Protein AF-A0A6G0Y3P6-F1 (afdb_monomer)

Mean predicted aligned error: 6.57 Å

Foldseek 3Di:
DPDDPVLVVLLCVLVVVLCLDPPPPDPNNPVPVSVVVSLVVSCVSRPDNDDSVVVVD

Radius of gyration: 11.56 Å; Cα contacts (8 Å, |Δi|>4): 35; chains: 1; bounding box: 28×19×31 Å

Organism: Aphis craccivora (NCBI:txid307492)

Secondary structure (DSSP, 8-state):
----HHHHHHHHHHHTT-GGGT-TTSTT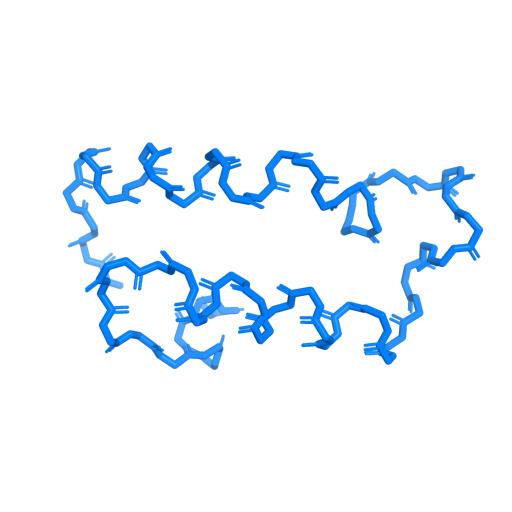TT-HHHHHHHHHHHHHHSSS---HHHH--

Sequence (57 aa):
MKWANNEVLEFLKLYEPQSQFWNPRHIDHKNLSTVHDAWKEIESNFSIKTNITKIKK

InterPro domains:
  IPR006578 MADF domain [PF10545] (11-57)

pLDDT: mean 78.45, std 8.98, range [48.97, 88.62]

Structure (mmCIF, N/CA/C/O backbone):
data_AF-A0A6G0Y3P6-F1
#
_entry.id   AF-A0A6G0Y3P6-F1
#
loop_
_atom_site.group_PDB
_atom_site.id
_atom_site.type_symbol
_atom_site.label_atom_id
_atom_site.label_alt_id
_atom_site.label_comp_id
_atom_site.label_asym_id
_atom_site.label_entity_id
_atom_site.label_seq_id
_atom_site.pdbx_PDB_ins_code
_atom_site.Cartn_x
_atom_site.Cartn_y
_atom_site.Cartn_z
_atom_site.occupancy
_atom_site.B_iso_or_equiv
_atom_site.auth_seq_id
_atom_site.auth_comp_id
_atom_site.auth_asym_id
_atom_site.auth_atom_id
_atom_site.pdbx_PDB_model_num
ATOM 1 N N . MET A 1 1 ? -6.545 -10.724 8.052 1.00 59.12 1 MET A N 1
ATOM 2 C CA . MET A 1 1 ? -7.243 -9.648 8.798 1.00 59.12 1 MET A CA 1
ATOM 3 C C . MET A 1 1 ? -8.665 -9.563 8.267 1.00 59.12 1 MET A C 1
ATOM 5 O O . MET A 1 1 ? -8.837 -9.793 7.080 1.00 59.12 1 MET A O 1
ATOM 9 N N . LYS A 1 2 ? -9.671 -9.263 9.098 1.00 70.75 2 LYS A N 1
ATOM 10 C CA . LYS A 1 2 ? -10.955 -8.762 8.586 1.00 70.75 2 LYS A CA 1
ATOM 11 C C . LYS A 1 2 ? -10.854 -7.243 8.592 1.00 70.75 2 LYS A C 1
ATOM 13 O O . LYS A 1 2 ? -10.971 -6.655 9.659 1.00 70.75 2 LYS A O 1
ATOM 18 N N . TRP A 1 3 ? -10.537 -6.654 7.445 1.00 78.00 3 TRP A N 1
ATOM 19 C CA . TRP A 1 3 ? -10.661 -5.211 7.276 1.00 78.00 3 TRP A CA 1
ATOM 20 C C . TRP A 1 3 ? -12.143 -4.851 7.175 1.00 78.00 3 TRP A C 1
ATOM 22 O O . TRP A 1 3 ? -12.923 -5.584 6.561 1.00 78.00 3 TRP A O 1
ATOM 32 N N . ALA A 1 4 ? -12.537 -3.744 7.789 1.00 84.25 4 ALA A N 1
ATOM 33 C CA . ALA A 1 4 ? -13.831 -3.133 7.547 1.00 84.25 4 ALA A CA 1
ATOM 34 C C . ALA A 1 4 ? -13.864 -2.548 6.127 1.00 84.25 4 ALA A C 1
ATOM 36 O O . ALA A 1 4 ? -12.836 -2.152 5.581 1.00 84.25 4 ALA A O 1
ATOM 37 N N . ASN A 1 5 ? -15.050 -2.436 5.526 1.00 85.06 5 ASN A N 1
ATOM 38 C CA . ASN A 1 5 ? -15.189 -1.919 4.157 1.00 85.06 5 ASN A CA 1
ATOM 39 C C . ASN A 1 5 ? -14.537 -0.539 3.968 1.00 85.06 5 ASN A C 1
ATOM 41 O O . ASN A 1 5 ? -13.967 -0.269 2.916 1.00 85.06 5 ASN A O 1
ATOM 45 N N . ASN A 1 6 ? -14.575 0.310 4.997 1.00 85.88 6 ASN A N 1
ATOM 46 C CA . ASN A 1 6 ? -13.945 1.631 4.966 1.00 85.88 6 ASN A CA 1
ATOM 47 C C . ASN A 1 6 ? -12.416 1.536 4.849 1.00 85.88 6 ASN A C 1
ATOM 49 O O . ASN A 1 6 ? -11.814 2.277 4.082 1.00 85.88 6 ASN A O 1
ATOM 53 N N . GLU A 1 7 ? -11.813 0.580 5.553 1.00 83.50 7 GLU A N 1
ATOM 54 C CA . GLU A 1 7 ? -10.372 0.319 5.540 1.00 83.50 7 GLU A CA 1
ATOM 55 C C . GLU A 1 7 ? -9.940 -0.270 4.188 1.00 83.50 7 GLU A C 1
ATOM 57 O O . GLU A 1 7 ? -8.918 0.116 3.630 1.00 83.50 7 GLU A O 1
ATOM 62 N N . VAL A 1 8 ? -10.758 -1.157 3.607 1.00 85.06 8 VAL A N 1
ATOM 63 C CA . VAL A 1 8 ? -10.535 -1.684 2.249 1.00 85.06 8 VAL A CA 1
ATOM 64 C C . VAL A 1 8 ? -10.597 -0.558 1.211 1.00 85.06 8 VAL A C 1
ATOM 66 O O . VAL A 1 8 ? -9.760 -0.502 0.316 1.00 85.06 8 VAL A O 1
ATOM 69 N N . LEU A 1 9 ? -11.572 0.349 1.322 1.00 87.62 9 LEU A N 1
ATOM 70 C CA . LEU A 1 9 ? -11.720 1.486 0.409 1.00 87.62 9 LEU A CA 1
ATOM 71 C C . LEU A 1 9 ? -10.557 2.475 0.524 1.00 87.62 9 LEU A C 1
ATOM 73 O O . LEU A 1 9 ? -10.079 2.971 -0.493 1.00 87.62 9 LEU A O 1
ATOM 77 N N . GLU A 1 10 ? -10.094 2.757 1.739 1.00 88.00 10 GLU A N 1
ATOM 78 C CA . GLU A 1 10 ? -8.907 3.583 1.978 1.00 88.00 10 GLU A CA 1
ATOM 79 C C . GLU A 1 10 ? -7.657 2.931 1.372 1.00 88.00 10 GLU A C 1
ATOM 81 O O . GLU A 1 10 ? -6.899 3.590 0.663 1.00 88.00 10 GLU A O 1
ATOM 86 N N . PHE A 1 11 ? -7.502 1.616 1.543 1.00 85.88 11 PHE A N 1
ATOM 87 C CA . PHE A 1 11 ? -6.402 0.864 0.949 1.00 85.88 11 PHE A CA 1
ATOM 88 C C . PHE A 1 11 ? -6.442 0.918 -0.581 1.00 85.88 11 PHE A C 1
ATOM 90 O O . PHE A 1 11 ? -5.429 1.213 -1.208 1.00 85.88 11 PHE A O 1
ATOM 97 N N . LEU A 1 12 ? -7.608 0.680 -1.190 1.00 85.75 12 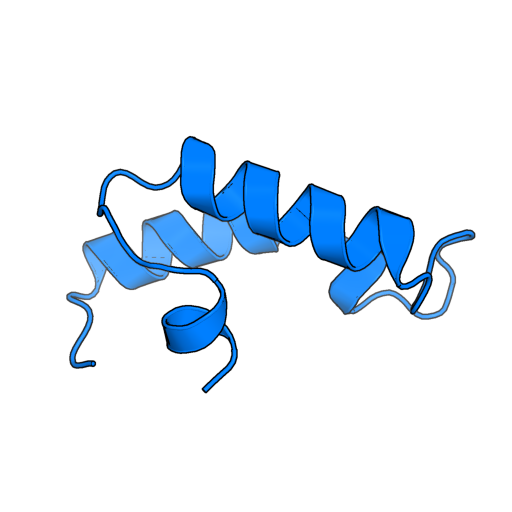LEU A N 1
ATOM 98 C CA . LEU A 1 12 ? -7.771 0.723 -2.645 1.00 85.75 12 LEU A CA 1
ATOM 99 C C . LEU A 1 12 ? -7.436 2.103 -3.218 1.00 85.75 12 LEU A C 1
ATOM 101 O O . LEU A 1 12 ? -6.771 2.170 -4.247 1.00 85.75 12 LEU A O 1
ATOM 105 N N . LYS A 1 13 ? -7.814 3.190 -2.534 1.00 88.62 13 LYS A N 1
ATOM 106 C CA . LYS A 1 13 ? -7.462 4.561 -2.943 1.00 88.62 13 LYS A CA 1
ATOM 107 C C . LYS A 1 13 ? -5.957 4.826 -2.916 1.00 88.62 13 LYS A C 1
ATOM 109 O O . LYS A 1 13 ? -5.464 5.575 -3.750 1.00 88.62 13 LYS A O 1
ATOM 114 N N . LEU A 1 14 ? -5.235 4.233 -1.966 1.00 86.25 14 LEU A N 1
ATOM 115 C CA . LEU A 1 14 ? -3.775 4.339 -1.889 1.00 86.25 14 LEU A CA 1
ATOM 116 C C . LEU A 1 14 ? -3.074 3.389 -2.872 1.00 86.25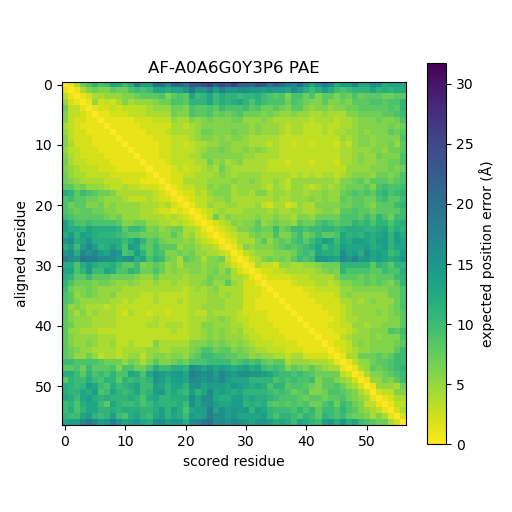 14 LEU A C 1
ATOM 118 O O . LEU A 1 14 ? -1.984 3.691 -3.347 1.00 86.25 14 LEU A O 1
ATOM 122 N N . TYR A 1 15 ? -3.695 2.253 -3.192 1.00 86.25 15 TYR A N 1
ATOM 123 C CA . TYR A 1 15 ? -3.150 1.229 -4.084 1.00 86.25 15 TYR A CA 1
ATOM 124 C C . TYR A 1 15 ? -3.344 1.550 -5.575 1.00 86.25 15 TYR A C 1
ATOM 126 O O . TYR A 1 15 ? -2.453 1.297 -6.382 1.00 86.25 15 TYR A O 1
ATOM 134 N N . GLU A 1 16 ? -4.484 2.121 -5.962 1.00 86.81 16 GLU A N 1
ATOM 135 C CA . GLU A 1 16 ? -4.809 2.491 -7.346 1.00 86.81 16 GLU A CA 1
ATOM 136 C C . GLU A 1 16 ? -3.728 3.349 -8.045 1.00 86.81 16 GLU A C 1
ATOM 138 O O . GLU A 1 16 ? -3.286 2.952 -9.130 1.00 86.81 16 GLU A O 1
ATOM 143 N N . PRO A 1 17 ? -3.227 4.459 -7.459 1.00 85.12 17 PRO A N 1
ATOM 144 C CA . PRO A 1 17 ? -2.215 5.300 -8.106 1.00 85.12 17 PRO A CA 1
ATOM 145 C C . PRO A 1 17 ? -0.838 4.629 -8.207 1.00 85.12 17 PRO A C 1
ATOM 147 O O . PRO A 1 17 ? -0.006 5.032 -9.022 1.00 85.12 17 PRO A O 1
ATOM 150 N N . GLN A 1 18 ? -0.592 3.579 -7.421 1.00 84.06 18 GLN A N 1
ATOM 151 C CA . GLN A 1 18 ? 0.670 2.846 -7.365 1.00 84.06 18 GLN A CA 1
ATOM 152 C C . GLN A 1 18 ? 0.787 1.876 -8.558 1.00 84.06 18 GLN A C 1
ATOM 154 O O . GLN A 1 18 ? 0.864 0.653 -8.411 1.00 84.06 18 GLN A O 1
ATOM 159 N N . SER A 1 19 ? 0.803 2.423 -9.777 1.00 80.12 19 SER A N 1
ATOM 160 C CA . SER A 1 19 ? 0.794 1.649 -11.029 1.00 80.12 19 SER A CA 1
ATOM 161 C C . SER A 1 19 ? 1.992 0.700 -11.180 1.00 80.12 19 SER A C 1
ATOM 163 O O . SER A 1 19 ? 1.893 -0.313 -11.865 1.00 80.12 19 SER A O 1
ATOM 165 N N . GLN A 1 20 ? 3.086 0.941 -10.460 1.00 80.69 20 GLN A N 1
ATOM 166 C CA . GLN A 1 20 ? 4.234 0.036 -10.336 1.00 80.69 20 GLN A CA 1
ATOM 167 C C . GLN A 1 20 ? 3.901 -1.383 -9.838 1.00 80.69 20 GLN A C 1
ATOM 169 O O . GLN A 1 20 ? 4.652 -2.318 -10.131 1.00 80.69 20 GLN A O 1
ATOM 174 N N . PHE A 1 21 ? 2.778 -1.575 -9.131 1.00 79.12 21 PHE A N 1
ATOM 175 C CA . PHE A 1 21 ? 2.343 -2.900 -8.682 1.00 79.12 21 PHE A CA 1
ATOM 176 C C . PHE A 1 21 ? 1.692 -3.745 -9.778 1.00 79.12 21 PHE A C 1
ATOM 178 O O . PHE A 1 21 ? 1.869 -4.962 -9.784 1.00 79.12 21 PHE A O 1
ATOM 185 N N . TRP A 1 22 ? 0.910 -3.126 -10.664 1.00 80.06 22 TRP A N 1
ATOM 186 C CA . TRP A 1 22 ? -0.022 -3.845 -11.541 1.00 80.06 22 TRP A CA 1
ATOM 187 C C . TRP A 1 22 ? 0.108 -3.488 -13.023 1.00 80.06 22 TRP A C 1
ATOM 189 O O . TRP A 1 22 ? -0.373 -4.245 -13.863 1.00 80.06 22 TRP A O 1
ATOM 199 N N . ASN A 1 23 ? 0.749 -2.369 -13.372 1.00 80.31 23 ASN A N 1
ATOM 200 C CA . ASN A 1 23 ? 0.917 -1.932 -14.753 1.00 80.31 23 ASN A CA 1
ATOM 201 C C . ASN A 1 23 ? 2.224 -2.488 -15.346 1.00 80.31 23 ASN A C 1
ATOM 203 O O . ASN A 1 23 ? 3.296 -1.956 -15.051 1.00 80.31 23 ASN A O 1
ATOM 207 N N . PRO A 1 24 ? 2.164 -3.480 -16.255 1.00 76.56 24 PRO A N 1
ATOM 208 C CA . PRO A 1 24 ? 3.348 -4.072 -16.870 1.00 76.56 24 PRO A CA 1
ATOM 209 C C . PRO A 1 24 ? 4.118 -3.136 -17.801 1.00 76.56 24 PRO A C 1
ATOM 211 O O . PRO A 1 24 ? 5.239 -3.452 -18.187 1.00 76.56 24 PRO A O 1
ATOM 214 N N . ARG A 1 25 ? 3.520 -2.002 -18.181 1.00 79.25 25 ARG A N 1
ATOM 215 C CA . ARG A 1 25 ? 4.147 -0.977 -19.024 1.00 79.25 25 ARG A CA 1
ATOM 216 C C . ARG A 1 25 ? 4.828 0.127 -18.215 1.00 79.25 25 ARG A C 1
ATOM 218 O O . ARG A 1 25 ? 5.416 1.018 -18.819 1.00 79.25 25 ARG A O 1
ATOM 225 N N . HIS A 1 26 ? 4.727 0.105 -16.886 1.00 76.75 26 HIS A N 1
ATOM 226 C CA . HIS A 1 26 ? 5.433 1.069 -16.050 1.00 76.75 26 HIS A CA 1
ATOM 227 C C . HIS A 1 26 ? 6.938 0.784 -16.093 1.00 76.75 26 HIS A C 1
ATOM 229 O O . HIS A 1 26 ? 7.349 -0.374 -16.033 1.00 76.75 26 HIS A O 1
ATOM 235 N N . ILE A 1 27 ? 7.763 1.829 -16.183 1.00 78.44 27 ILE A N 1
ATOM 236 C CA . ILE A 1 27 ? 9.223 1.674 -16.284 1.00 78.44 27 ILE A CA 1
ATOM 237 C C . ILE A 1 27 ? 9.813 0.983 -15.042 1.00 78.44 27 ILE A C 1
ATOM 239 O O . ILE A 1 27 ? 10.747 0.197 -15.149 1.00 78.44 27 ILE A O 1
ATOM 243 N N . ASP A 1 28 ? 9.172 1.192 -13.890 1.00 73.81 28 ASP A N 1
ATOM 244 C CA . ASP A 1 28 ? 9.483 0.546 -12.609 1.00 73.81 28 ASP A CA 1
ATOM 245 C C . ASP A 1 28 ? 8.641 -0.703 -12.301 1.00 73.81 28 ASP A C 1
ATOM 247 O O . ASP A 1 28 ? 8.563 -1.143 -11.152 1.00 73.81 28 ASP A O 1
ATOM 251 N N . HIS A 1 29 ? 7.965 -1.289 -13.290 1.00 72.50 29 HIS A N 1
ATOM 252 C CA . HIS A 1 29 ? 7.147 -2.476 -13.058 1.00 72.50 29 HIS A CA 1
ATOM 253 C C . HIS A 1 29 ? 7.996 -3.639 -12.517 1.00 72.50 29 HIS A C 1
ATOM 255 O O . HIS A 1 29 ? 8.949 -4.083 -13.157 1.00 72.50 29 HIS A O 1
ATOM 261 N N . LYS A 1 30 ? 7.618 -4.155 -11.337 1.00 65.88 30 LYS A N 1
ATOM 262 C CA . LYS A 1 30 ? 8.361 -5.164 -10.550 1.00 65.88 30 LYS A CA 1
ATOM 263 C C . LYS A 1 30 ? 9.740 -4.728 -10.044 1.0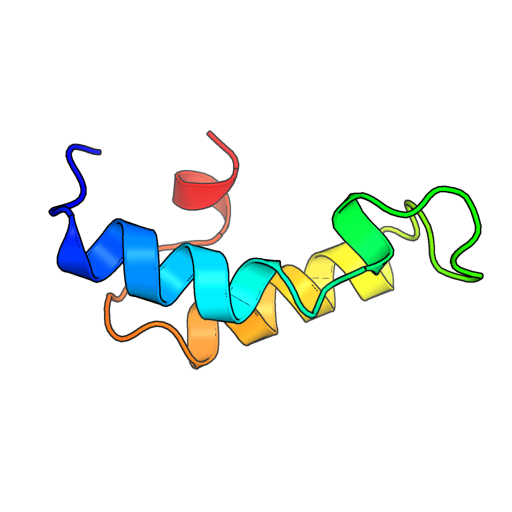0 65.88 30 LYS A C 1
ATOM 265 O O . LYS A 1 30 ? 10.487 -5.575 -9.547 1.00 65.88 30 LYS A O 1
ATOM 270 N N . ASN A 1 31 ? 10.080 -3.446 -10.107 1.00 81.06 31 ASN A N 1
ATOM 271 C CA . ASN A 1 31 ? 11.297 -2.969 -9.472 1.00 81.06 31 ASN A CA 1
ATOM 272 C C . ASN A 1 31 ? 11.139 -3.072 -7.946 1.00 81.06 31 ASN A C 1
ATOM 274 O O . ASN A 1 31 ? 10.266 -2.444 -7.350 1.00 81.06 31 ASN A O 1
ATOM 278 N N . LEU A 1 32 ? 11.960 -3.911 -7.312 1.00 78.19 32 LEU A N 1
ATOM 279 C CA . L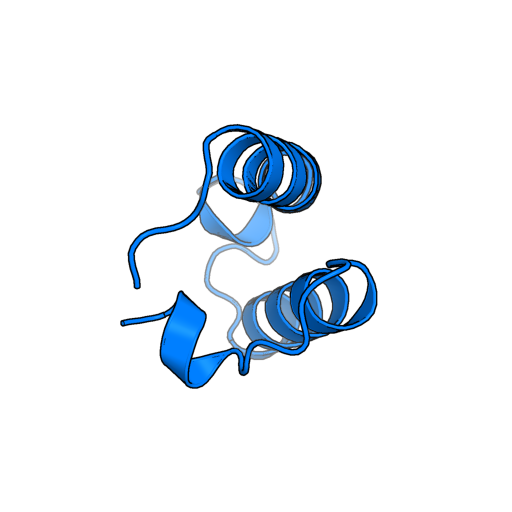EU A 1 32 ? 11.859 -4.224 -5.885 1.00 78.19 32 LEU A CA 1
ATOM 280 C C . LEU A 1 32 ? 11.977 -2.979 -5.002 1.00 78.19 32 LEU A C 1
ATOM 282 O O . LEU A 1 32 ? 11.294 -2.916 -3.984 1.00 78.19 32 LEU A O 1
ATOM 286 N N . SER A 1 33 ? 12.809 -2.009 -5.395 1.00 82.56 33 SER A N 1
ATOM 287 C CA . SER A 1 33 ? 12.977 -0.760 -4.645 1.00 82.56 33 SER A CA 1
ATOM 288 C C . SER A 1 33 ? 11.697 0.065 -4.675 1.00 82.56 33 SER A C 1
ATOM 290 O O . SER A 1 33 ? 11.150 0.390 -3.630 1.00 82.56 33 SER A O 1
ATOM 292 N N . THR A 1 34 ? 11.166 0.321 -5.868 1.00 81.06 34 THR A N 1
ATOM 293 C CA . THR A 1 34 ? 9.984 1.166 -6.073 1.00 81.06 34 THR A CA 1
ATOM 294 C C . THR A 1 34 ? 8.726 0.509 -5.508 1.00 81.06 34 THR A C 1
ATOM 296 O O . THR A 1 34 ? 7.946 1.153 -4.821 1.00 81.06 34 THR A O 1
ATOM 299 N N . VAL A 1 35 ? 8.585 -0.811 -5.662 1.00 82.25 35 VAL A N 1
ATOM 300 C CA . VAL A 1 35 ? 7.534 -1.614 -5.011 1.00 82.25 35 VAL A CA 1
ATOM 301 C C . VAL A 1 35 ? 7.636 -1.535 -3.484 1.00 82.25 35 VAL A C 1
ATOM 303 O O . VAL A 1 35 ? 6.616 -1.468 -2.805 1.00 82.25 35 VAL A O 1
ATOM 306 N N . HIS A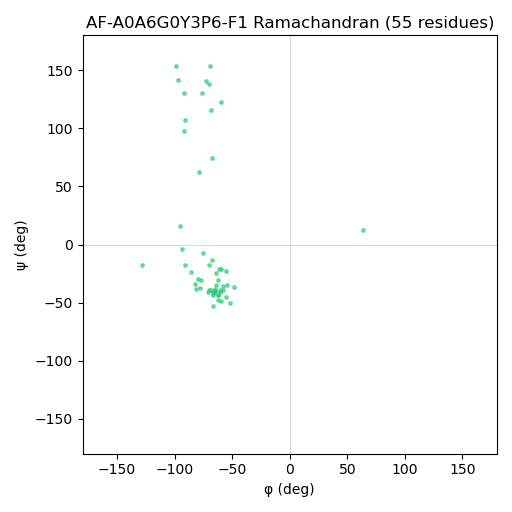 1 36 ? 8.841 -1.566 -2.917 1.00 84.00 36 HIS A N 1
ATOM 307 C CA . HIS A 1 36 ? 9.034 -1.453 -1.472 1.00 84.00 36 HIS A CA 1
ATOM 308 C C . HIS A 1 36 ? 8.738 -0.039 -0.953 1.00 84.00 36 HIS A C 1
ATOM 310 O O . HIS A 1 36 ? 8.095 0.100 0.088 1.00 84.00 36 HIS A O 1
ATOM 316 N N . ASP A 1 37 ? 9.150 0.994 -1.683 1.00 85.75 37 ASP A N 1
ATOM 317 C CA . ASP A 1 37 ? 8.870 2.388 -1.338 1.00 85.75 37 ASP A CA 1
ATOM 318 C C . ASP A 1 37 ? 7.373 2.699 -1.448 1.00 85.75 37 ASP A C 1
ATOM 320 O O . ASP A 1 37 ? 6.798 3.267 -0.524 1.00 85.75 37 ASP A O 1
ATOM 324 N N . ALA A 1 38 ? 6.711 2.193 -2.489 1.00 84.88 38 ALA A N 1
ATOM 325 C CA . ALA A 1 38 ? 5.260 2.205 -2.648 1.00 84.88 38 ALA A CA 1
ATOM 326 C C . ALA A 1 38 ? 4.528 1.569 -1.459 1.00 84.88 38 ALA A C 1
ATOM 328 O O . ALA A 1 38 ? 3.561 2.110 -0.925 1.00 84.88 38 ALA A O 1
ATOM 329 N N . TRP A 1 39 ? 5.006 0.410 -1.002 1.00 84.94 39 TRP A N 1
ATOM 330 C CA . TRP A 1 39 ? 4.443 -0.258 0.168 1.00 84.94 39 TRP A CA 1
ATOM 331 C C . TRP A 1 39 ? 4.631 0.552 1.452 1.00 84.94 39 TRP A C 1
ATOM 333 O O . TRP A 1 39 ? 3.705 0.612 2.260 1.00 84.94 39 TRP A O 1
ATOM 343 N N . LYS A 1 40 ? 5.795 1.183 1.641 1.00 85.12 40 LYS A N 1
ATOM 344 C CA . LYS A 1 40 ? 6.048 2.094 2.768 1.00 85.12 40 LYS A CA 1
ATOM 345 C C . LYS A 1 40 ? 5.169 3.335 2.719 1.00 85.12 40 LYS A C 1
ATOM 347 O O . LYS A 1 40 ? 4.708 3.798 3.756 1.00 85.12 40 LYS A O 1
ATOM 352 N N . GLU A 1 41 ? 4.928 3.867 1.531 1.00 85.31 41 GLU A N 1
ATOM 353 C CA . GLU A 1 41 ? 4.060 5.019 1.339 1.00 85.31 41 GLU A CA 1
ATOM 354 C C . GLU A 1 41 ? 2.606 4.678 1.674 1.00 85.31 41 GLU A C 1
ATO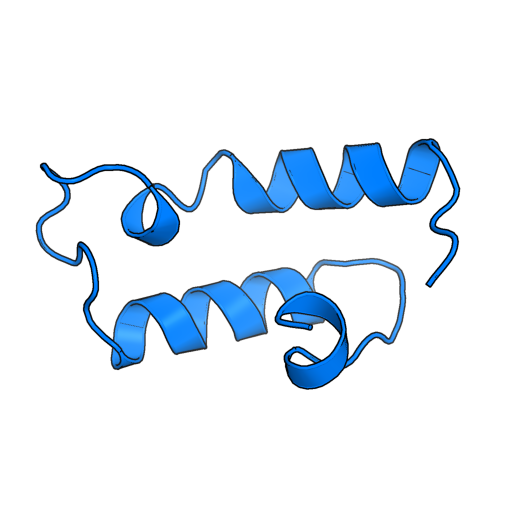M 356 O O . GLU A 1 41 ? 1.958 5.433 2.398 1.00 85.31 41 GLU A O 1
ATOM 361 N N . ILE A 1 42 ? 2.112 3.514 1.234 1.00 85.38 42 ILE A N 1
ATOM 362 C CA . ILE A 1 42 ? 0.803 3.004 1.660 1.00 85.38 42 ILE A CA 1
ATOM 363 C C . ILE A 1 42 ? 0.788 2.829 3.181 1.00 85.38 42 ILE A C 1
ATOM 365 O O . ILE A 1 42 ? -0.127 3.318 3.826 1.00 85.38 42 ILE A O 1
ATOM 369 N N . GLU A 1 43 ? 1.798 2.188 3.774 1.00 84.62 43 GLU A N 1
ATOM 370 C CA . GLU A 1 43 ? 1.881 1.976 5.227 1.00 84.62 43 GLU A CA 1
ATOM 371 C C . GLU A 1 43 ? 1.856 3.292 6.020 1.00 84.62 43 GLU A C 1
ATOM 373 O O . GLU A 1 43 ? 1.211 3.366 7.063 1.00 84.62 43 GLU A O 1
ATOM 378 N N . SER A 1 44 ? 2.523 4.335 5.522 1.00 85.19 44 SER A N 1
ATOM 379 C CA . SER A 1 44 ? 2.585 5.637 6.186 1.00 85.19 44 SER A CA 1
ATOM 380 C C . SER A 1 44 ? 1.316 6.473 6.017 1.00 85.19 44 SER A C 1
ATOM 382 O O . SER A 1 44 ? 1.024 7.287 6.892 1.00 85.19 44 SER A O 1
ATOM 384 N N . ASN A 1 45 ? 0.601 6.327 4.897 1.00 84.31 45 ASN A N 1
ATOM 385 C CA . ASN A 1 45 ? -0.624 7.082 4.612 1.00 84.31 45 ASN A CA 1
ATOM 386 C C . ASN A 1 45 ? -1.892 6.375 5.093 1.00 84.31 45 ASN A C 1
ATOM 388 O O . ASN A 1 45 ? -2.945 6.999 5.192 1.00 84.31 45 ASN A O 1
ATOM 392 N N . PHE A 1 46 ? -1.815 5.077 5.364 1.00 83.12 46 PHE A N 1
ATOM 393 C CA . PHE A 1 46 ? -2.956 4.307 5.816 1.00 83.12 46 PHE A CA 1
ATOM 394 C C . PHE A 1 46 ? -3.243 4.591 7.294 1.00 83.12 46 PHE A C 1
ATOM 396 O O . PHE A 1 46 ? -2.353 4.512 8.142 1.00 83.12 46 PHE A O 1
ATOM 403 N N . SER A 1 47 ? -4.502 4.887 7.628 1.00 77.38 47 SER A N 1
ATOM 404 C CA . SER A 1 47 ? -4.901 5.236 9.002 1.00 77.38 47 SER A CA 1
ATOM 405 C C . SER A 1 47 ? -4.653 4.120 10.020 1.00 77.38 47 SER A C 1
ATOM 407 O O . SER A 1 47 ? -4.560 4.369 11.225 1.00 77.38 47 SER A O 1
ATOM 409 N N . ILE A 1 48 ? -4.539 2.874 9.562 1.00 74.44 48 ILE A N 1
ATOM 410 C CA . ILE A 1 48 ? -4.261 1.731 10.425 1.00 74.44 48 ILE A CA 1
ATOM 411 C C . ILE A 1 48 ? -2.757 1.508 10.494 1.00 74.44 48 ILE A C 1
ATOM 413 O O . ILE A 1 48 ? -2.101 1.311 9.475 1.00 74.44 48 ILE A O 1
ATOM 417 N N . LYS A 1 49 ? -2.231 1.377 11.717 1.00 67.56 49 LYS A N 1
ATOM 418 C CA . LYS A 1 49 ? -0.892 0.823 11.963 1.00 67.56 49 LYS A CA 1
ATOM 419 C C . LYS A 1 49 ? -0.850 -0.668 11.609 1.00 67.56 49 LYS A C 1
ATOM 421 O O . LYS A 1 49 ? -0.872 -1.543 12.477 1.00 67.56 49 LYS A O 1
ATOM 426 N N . THR A 1 50 ? -0.833 -0.970 10.320 1.00 66.31 50 THR A N 1
ATOM 427 C CA . THR A 1 50 ? -0.543 -2.293 9.766 1.00 66.31 50 THR A CA 1
ATOM 428 C C . THR A 1 50 ? 0.910 -2.332 9.314 1.00 66.31 50 THR A C 1
ATOM 430 O O . THR A 1 50 ? 1.503 -1.300 9.052 1.00 66.31 50 THR A O 1
ATOM 433 N N . ASN A 1 51 ? 1.499 -3.527 9.291 1.00 67.88 51 ASN A N 1
ATOM 434 C CA . ASN A 1 51 ? 2.851 -3.713 8.784 1.00 67.88 51 ASN A CA 1
ATOM 435 C C . ASN A 1 51 ? 2.771 -4.195 7.330 1.00 67.88 51 ASN A C 1
ATOM 437 O O . ASN A 1 51 ? 1.928 -5.050 7.053 1.00 67.88 51 ASN A O 1
ATOM 441 N N . ILE A 1 52 ? 3.651 -3.753 6.427 1.00 64.88 52 ILE A N 1
ATOM 442 C CA . ILE A 1 52 ? 3.698 -4.220 5.019 1.00 64.88 52 ILE A CA 1
ATOM 443 C C . ILE A 1 52 ? 3.655 -5.758 4.924 1.00 64.88 52 ILE A C 1
ATOM 445 O O . ILE A 1 52 ? 2.981 -6.323 4.063 1.00 64.88 52 ILE A O 1
ATOM 449 N N . THR A 1 53 ? 4.303 -6.463 5.858 1.00 62.09 53 THR A N 1
ATOM 450 C CA . THR A 1 53 ? 4.284 -7.939 5.934 1.00 62.09 53 THR A CA 1
ATOM 451 C C . THR A 1 53 ? 2.909 -8.549 6.215 1.00 62.09 53 THR A C 1
ATOM 453 O O . THR A 1 53 ? 2.678 -9.701 5.856 1.00 62.09 53 THR A O 1
ATOM 456 N N . LYS A 1 54 ? 1.990 -7.805 6.839 1.00 59.91 54 LYS A N 1
ATOM 457 C CA . LYS A 1 54 ? 0.584 -8.197 7.024 1.00 59.91 54 LYS A CA 1
ATOM 458 C C . LYS A 1 54 ? -0.293 -7.835 5.831 1.00 59.91 54 LYS A C 1
ATOM 460 O O . LYS A 1 54 ? -1.327 -8.469 5.672 1.00 59.91 54 LYS A O 1
ATOM 465 N N . ILE A 1 55 ? 0.101 -6.847 5.027 1.00 63.78 55 ILE A N 1
ATOM 466 C CA . ILE A 1 55 ? -0.634 -6.454 3.818 1.00 63.78 55 ILE A CA 1
ATOM 467 C C . ILE A 1 55 ? -0.285 -7.371 2.638 1.00 63.78 55 ILE A C 1
ATOM 469 O O . ILE A 1 55 ? -1.134 -7.694 1.816 1.00 63.78 55 ILE A O 1
ATOM 473 N N . LYS A 1 56 ? 0.966 -7.841 2.582 1.00 61.00 56 LYS A N 1
ATOM 474 C CA . LYS A 1 56 ? 1.469 -8.761 1.552 1.00 61.00 56 LYS A CA 1
ATOM 475 C C . LYS A 1 56 ? 0.994 -10.219 1.725 1.00 61.00 56 LYS A C 1
ATOM 477 O O . LYS A 1 56 ? 1.310 -11.046 0.874 1.00 61.00 56 LYS A O 1
ATOM 482 N N . LYS A 1 57 ? 0.324 -10.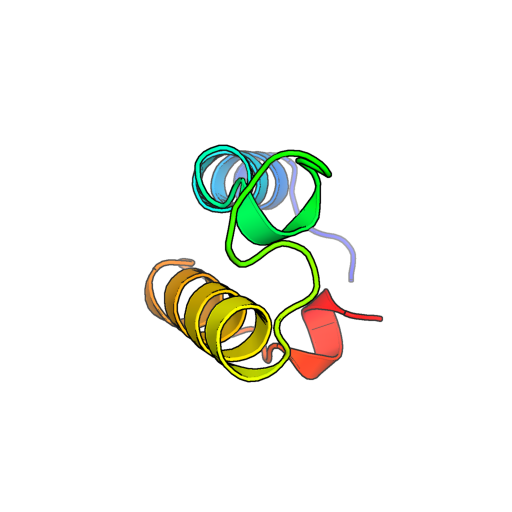557 2.832 1.00 48.97 57 LYS A N 1
ATOM 483 C CA . LYS A 1 57 ? 0.023 -11.935 3.252 1.00 48.97 57 LYS A CA 1
ATOM 484 C C . LYS A 1 57 ? -1.459 -12.256 3.135 1.00 48.97 57 LYS A C 1
ATOM 486 O O . LYS A 1 57 ? -1.754 -13.366 2.650 1.00 48.97 57 LYS A O 1
#

Solvent-accessible surface area (backbone atoms only — not comparable to full-atom values): 3564 Å² total; per-residue (Å²): 134,88,73,52,72,67,55,50,52,54,49,49,65,57,48,65,78,45,41,42,78,78,36,85,85,39,94,51,39,78,33,67,67,59,51,48,51,51,43,5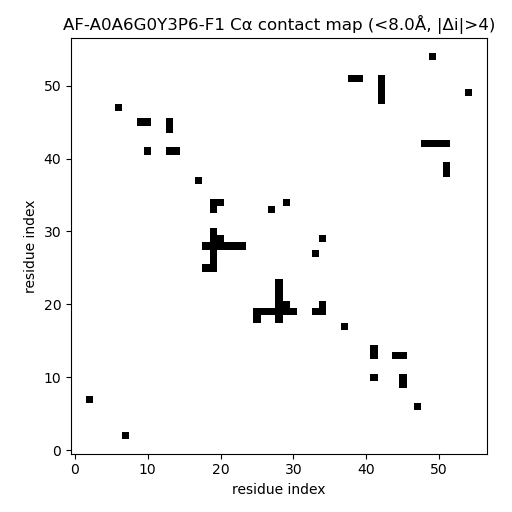0,51,42,43,71,72,42,93,58,96,59,54,62,77,68,75,78,104